Protein AF-A0A345BVV2-F1 (afdb_monomer_lite)

Sequence (76 aa):
MVKESGNSDVDVTVNVETTALAYALACYYYADGRLDKKQYETMLREMDHQFENRGFKTSRSAENDRPAQHRPFWLQ

Organism: NCBI:txid2099786

pLDDT: mean 71.69, std 20.16, range [39.12, 97.62]

Foldseek 3Di:
DPPDPPPPPDPPPPPDCVVVVQLVVLVVCVVVVVDDPVRSVVSVVVSVVVCVVVPPPPCVVVPVPDPDDDDDPPPD

Radius of gyration: 22.3 Å; chains: 1; bounding box: 49×33×61 Å

Structure (mmCIF, N/CA/C/O backbone):
data_AF-A0A345BVV2-F1
#
_entry.id   AF-A0A345BVV2-F1
#
loop_
_atom_site.group_PDB
_atom_site.id
_atom_site.type_symbol
_atom_site.label_atom_id
_atom_site.label_alt_id
_atom_site.label_comp_id
_atom_site.label_asym_id
_atom_site.label_entity_id
_atom_site.label_seq_id
_atom_site.pdbx_PDB_ins_code
_atom_site.Cartn_x
_atom_site.Cartn_y
_atom_site.Cartn_z
_atom_site.occupancy
_atom_site.B_iso_or_equiv
_atom_site.auth_seq_id
_atom_site.auth_comp_id
_atom_site.auth_asym_id
_atom_site.auth_atom_id
_atom_site.pdbx_PDB_model_num
ATOM 1 N N . MET A 1 1 ? 37.336 -23.409 -30.947 1.00 39.12 1 MET A N 1
ATOM 2 C CA . MET A 1 1 ? 36.792 -22.121 -30.468 1.00 39.12 1 MET A CA 1
ATOM 3 C C . MET A 1 1 ? 35.456 -21.898 -31.147 1.00 39.12 1 MET A C 1
ATOM 5 O O . MET A 1 1 ? 35.424 -21.657 -32.348 1.00 39.12 1 MET A O 1
ATOM 9 N N . VAL A 1 2 ? 34.363 -22.102 -30.414 1.00 44.31 2 VAL A N 1
ATOM 10 C CA . VAL A 1 2 ? 33.011 -21.792 -30.893 1.00 44.31 2 VAL A CA 1
ATOM 11 C C . VAL A 1 2 ? 32.844 -20.285 -30.744 1.00 44.31 2 VAL A C 1
ATOM 13 O O . VAL A 1 2 ? 33.013 -19.757 -29.650 1.00 44.31 2 VAL A O 1
ATOM 16 N N . LYS A 1 3 ? 32.628 -19.608 -31.874 1.00 45.22 3 LYS A N 1
ATOM 17 C CA . LYS A 1 3 ? 32.353 -18.172 -31.954 1.00 45.22 3 LYS A CA 1
ATOM 18 C C . LYS A 1 3 ? 31.131 -17.863 -31.092 1.00 45.22 3 LYS A C 1
ATOM 20 O O . LYS A 1 3 ? 30.097 -18.502 -31.264 1.00 45.22 3 LYS A O 1
ATOM 25 N N . GLU A 1 4 ? 31.288 -16.920 -30.174 1.00 51.84 4 GLU A N 1
ATOM 26 C CA . GLU A 1 4 ? 30.255 -16.458 -29.252 1.00 51.84 4 GLU A CA 1
ATOM 27 C C . GLU A 1 4 ? 29.008 -16.053 -30.048 1.00 51.84 4 GLU A C 1
ATOM 29 O O . GLU A 1 4 ? 29.018 -15.091 -30.817 1.00 51.84 4 GLU A O 1
ATOM 34 N N . SER A 1 5 ? 27.945 -16.854 -29.936 1.00 50.88 5 SER A N 1
ATOM 35 C CA . SER A 1 5 ? 26.657 -16.527 -30.529 1.00 50.88 5 SER A CA 1
ATOM 36 C C . SER A 1 5 ? 26.058 -15.383 -29.720 1.00 50.88 5 SER A C 1
ATOM 38 O O . SER A 1 5 ? 25.524 -15.599 -28.630 1.00 50.88 5 SER A O 1
ATOM 40 N N . GLY A 1 6 ? 26.172 -14.165 -30.246 1.00 54.09 6 GLY A N 1
ATOM 41 C CA . GLY A 1 6 ? 25.479 -12.978 -29.757 1.00 54.09 6 GLY A CA 1
ATOM 42 C C . GLY A 1 6 ? 23.969 -13.119 -29.925 1.00 54.09 6 GLY A C 1
ATOM 43 O O . GLY A 1 6 ? 23.397 -12.562 -30.852 1.00 54.09 6 GLY A O 1
ATOM 44 N N . ASN A 1 7 ? 23.341 -13.914 -29.059 1.00 59.12 7 ASN A N 1
ATOM 45 C CA . ASN A 1 7 ? 21.893 -14.113 -29.037 1.00 59.12 7 ASN A CA 1
ATOM 46 C C . ASN A 1 7 ? 21.324 -14.180 -27.609 1.00 59.12 7 ASN A C 1
ATOM 48 O O . ASN A 1 7 ? 20.203 -14.636 -27.419 1.00 59.12 7 ASN A O 1
ATOM 52 N N . SER A 1 8 ? 22.107 -13.781 -26.599 1.00 54.50 8 SER A N 1
ATOM 53 C CA . SER A 1 8 ? 21.713 -13.876 -25.186 1.00 54.50 8 SER A CA 1
ATOM 54 C C . SER A 1 8 ? 21.383 -12.525 -24.548 1.00 54.50 8 SER A C 1
ATOM 56 O O . SER A 1 8 ? 21.365 -12.425 -23.323 1.00 54.50 8 SER A O 1
ATOM 58 N N . ASP A 1 9 ? 21.117 -11.504 -25.362 1.00 56.69 9 ASP A N 1
ATOM 59 C CA . ASP A 1 9 ? 20.513 -10.256 -24.902 1.00 56.69 9 ASP A CA 1
ATOM 60 C C . ASP A 1 9 ? 18.998 -10.390 -25.062 1.00 56.69 9 ASP A C 1
ATOM 62 O O . ASP A 1 9 ? 18.406 -10.061 -26.089 1.00 56.69 9 ASP A O 1
ATOM 66 N N . VAL A 1 10 ? 18.386 -11.054 -24.086 1.00 55.03 10 VAL A N 1
ATOM 67 C CA . VAL A 1 10 ? 16.933 -11.172 -24.007 1.00 55.03 10 VAL A CA 1
ATOM 68 C C . VAL A 1 10 ? 16.476 -10.105 -23.025 1.00 55.03 10 VAL A C 1
ATOM 70 O O . VAL A 1 10 ? 16.459 -10.332 -21.816 1.00 55.03 10 VAL A O 1
ATOM 73 N N . ASP A 1 11 ? 16.104 -8.942 -23.554 1.00 55.69 11 ASP A N 1
ATOM 74 C CA . ASP A 1 11 ? 15.407 -7.901 -22.802 1.00 55.69 11 ASP A CA 1
ATOM 75 C C . ASP A 1 11 ? 14.009 -8.407 -22.418 1.00 55.69 11 ASP A C 1
ATOM 77 O O . ASP A 1 11 ? 13.007 -8.181 -23.106 1.00 55.69 11 ASP A O 1
ATOM 81 N N . VAL A 1 12 ? 13.913 -9.131 -21.300 1.00 49.47 12 VAL A N 1
ATOM 82 C C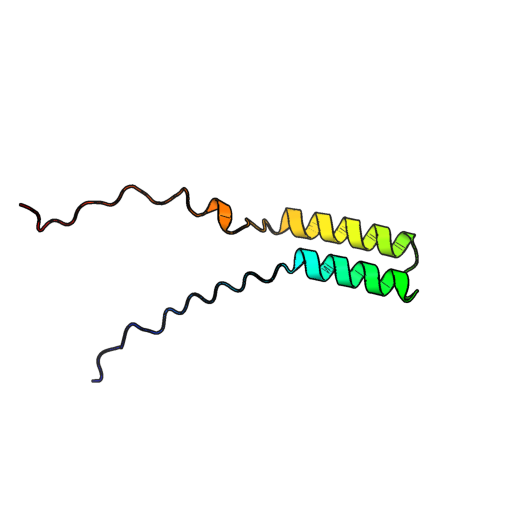A . VAL A 1 12 ? 12.616 -9.466 -20.709 1.00 49.47 12 VAL A CA 1
ATOM 83 C C . VAL A 1 12 ? 12.072 -8.205 -20.043 1.00 49.47 12 VAL A C 1
ATOM 85 O O . VAL A 1 12 ? 12.291 -7.950 -18.859 1.00 49.47 12 VAL A O 1
ATOM 88 N N . THR A 1 13 ? 11.333 -7.403 -20.806 1.00 48.44 13 THR A N 1
ATOM 89 C CA . THR A 1 13 ? 10.556 -6.293 -20.245 1.00 48.44 13 THR A CA 1
ATOM 90 C C . THR A 1 13 ? 9.356 -6.869 -19.491 1.00 48.44 13 THR A C 1
ATOM 92 O O . THR A 1 13 ? 8.267 -7.039 -20.039 1.00 48.44 13 THR A O 1
ATOM 95 N N . VAL A 1 14 ? 9.556 -7.209 -18.217 1.00 49.47 14 VAL A N 1
ATOM 96 C CA . VAL A 1 14 ? 8.476 -7.604 -17.306 1.00 49.47 14 VAL A CA 1
ATOM 97 C C . VAL A 1 14 ? 7.717 -6.342 -16.898 1.00 49.47 14 VAL A C 1
ATOM 99 O O . VAL A 1 14 ? 7.978 -5.742 -15.859 1.00 49.47 14 VAL A O 1
ATOM 102 N N . ASN A 1 15 ? 6.767 -5.916 -17.730 1.00 53.09 15 ASN A N 1
ATOM 103 C CA . ASN A 1 15 ? 5.833 -4.847 -17.386 1.00 53.09 15 ASN A CA 1
ATOM 104 C C . ASN A 1 15 ? 4.712 -5.415 -16.504 1.00 53.09 15 ASN A C 1
ATOM 106 O O . ASN A 1 15 ? 3.550 -5.466 -16.900 1.00 53.09 15 ASN A O 1
ATOM 110 N N . VAL A 1 16 ? 5.065 -5.927 -15.323 1.00 56.47 16 VAL A N 1
ATOM 111 C CA . VAL A 1 16 ? 4.055 -6.265 -14.320 1.00 56.47 16 VAL A CA 1
ATOM 112 C C . VAL A 1 16 ? 3.611 -4.938 -13.741 1.00 56.47 16 VAL A C 1
ATOM 114 O O . VAL A 1 16 ? 4.404 -4.242 -13.102 1.00 56.47 16 VAL A O 1
ATOM 117 N N . GLU A 1 17 ? 2.352 -4.576 -13.990 1.00 68.69 17 GLU A N 1
ATOM 118 C CA . GLU A 1 17 ? 1.650 -3.472 -13.333 1.00 68.69 17 GLU A CA 1
ATOM 119 C C . GLU A 1 17 ? 1.523 -3.786 -11.834 1.00 68.69 17 GLU A C 1
ATOM 121 O O . GLU A 1 17 ? 0.466 -4.098 -11.288 1.00 68.69 17 GLU A O 1
ATOM 126 N N . THR A 1 18 ? 2.669 -3.762 -11.162 1.00 74.75 18 THR A N 1
ATOM 127 C CA . THR A 1 18 ? 2.863 -4.205 -9.782 1.00 74.75 18 THR A CA 1
ATOM 128 C C . THR A 1 18 ? 2.107 -3.268 -8.845 1.00 74.75 18 THR A C 1
ATOM 130 O O . THR A 1 18 ? 1.622 -3.684 -7.799 1.00 74.75 18 THR A O 1
ATOM 133 N N . THR A 1 19 ? 1.927 -2.019 -9.279 1.00 81.38 19 THR A N 1
ATOM 134 C CA . THR A 1 19 ? 1.070 -1.008 -8.671 1.00 81.38 19 THR A CA 1
ATOM 135 C C . THR A 1 19 ? -0.386 -1.463 -8.613 1.00 81.38 19 THR A C 1
ATOM 137 O O . THR A 1 19 ? -0.929 -1.579 -7.519 1.00 81.38 19 THR A O 1
ATOM 140 N N . ALA A 1 20 ? -1.003 -1.808 -9.749 1.00 85.69 20 ALA A N 1
ATOM 141 C CA . ALA A 1 20 ? -2.395 -2.263 -9.784 1.00 85.69 20 ALA A CA 1
ATOM 142 C C . ALA A 1 20 ? -2.607 -3.517 -8.917 1.00 85.69 20 ALA A C 1
ATOM 144 O O . ALA A 1 20 ? -3.580 -3.606 -8.167 1.00 85.69 20 ALA A O 1
ATOM 145 N N . LEU A 1 21 ? -1.651 -4.449 -8.957 1.00 88.56 21 LEU A N 1
ATOM 146 C CA . LEU A 1 21 ? -1.692 -5.674 -8.160 1.00 88.56 21 LEU A CA 1
ATOM 147 C C . LEU A 1 21 ? -1.572 -5.394 -6.652 1.00 88.56 21 LEU A C 1
ATOM 149 O O . LEU A 1 21 ? -2.270 -6.013 -5.850 1.00 88.56 21 LEU A O 1
ATOM 153 N N . ALA A 1 22 ? -0.741 -4.425 -6.262 1.00 89.56 22 ALA A N 1
ATOM 154 C CA . ALA A 1 22 ? -0.613 -3.997 -4.875 1.00 89.56 22 ALA A CA 1
ATOM 155 C C . ALA A 1 22 ? -1.904 -3.341 -4.349 1.00 89.56 22 ALA A C 1
ATOM 157 O O . ALA A 1 22 ? -2.315 -3.647 -3.229 1.00 89.56 22 ALA A O 1
ATOM 158 N N . TYR A 1 23 ? -2.592 -2.511 -5.149 1.00 92.31 23 TYR A N 1
ATOM 159 C CA . TYR A 1 23 ? -3.892 -1.946 -4.739 1.00 92.31 23 TYR A CA 1
ATOM 160 C C . TYR A 1 23 ? -4.962 -3.028 -4.628 1.00 92.31 23 TYR A C 1
ATOM 162 O O . TYR A 1 23 ? -5.713 -3.046 -3.656 1.00 92.31 23 TYR A O 1
ATOM 170 N N . ALA A 1 24 ? -5.010 -3.965 -5.579 1.00 93.75 24 ALA A N 1
ATOM 171 C CA . ALA A 1 24 ? -5.940 -5.089 -5.518 1.00 93.75 24 ALA A CA 1
ATOM 172 C C . ALA A 1 24 ? -5.739 -5.924 -4.239 1.00 93.75 24 ALA A C 1
ATOM 174 O O . ALA A 1 24 ? -6.711 -6.312 -3.590 1.00 93.75 24 ALA A O 1
ATOM 175 N N . LEU A 1 25 ? -4.483 -6.142 -3.835 1.00 94.06 25 LEU A N 1
ATOM 176 C CA . LEU A 1 25 ? -4.151 -6.844 -2.598 1.00 94.06 25 LEU A CA 1
ATOM 177 C C . LEU A 1 25 ? -4.570 -6.060 -1.345 1.00 94.06 25 LEU A C 1
ATOM 179 O O . LEU A 1 25 ? -5.116 -6.648 -0.411 1.00 94.06 25 LEU A O 1
ATOM 183 N N . ALA A 1 26 ? -4.359 -4.741 -1.325 1.00 94.19 26 ALA A N 1
ATOM 184 C CA . ALA A 1 26 ? -4.819 -3.884 -0.233 1.00 94.19 26 ALA A CA 1
ATOM 185 C C . ALA A 1 26 ? -6.349 -3.955 -0.075 1.00 94.19 26 ALA A C 1
ATOM 187 O O . ALA A 1 26 ? -6.850 -4.130 1.038 1.00 94.19 26 ALA A O 1
ATOM 188 N N . CYS A 1 27 ? -7.088 -3.901 -1.191 1.00 95.88 27 CYS A N 1
ATOM 189 C CA . CYS A 1 27 ? -8.542 -4.061 -1.209 1.00 95.88 27 CYS A CA 1
ATOM 190 C C . CYS A 1 27 ? -8.978 -5.423 -0.659 1.00 95.88 27 CYS A C 1
ATOM 192 O O . CYS A 1 27 ? -9.900 -5.487 0.153 1.00 95.88 27 CYS A O 1
ATOM 194 N N . TYR A 1 28 ? -8.304 -6.503 -1.069 1.00 97.50 28 TYR A N 1
ATOM 195 C CA . TYR A 1 28 ? -8.577 -7.847 -0.561 1.00 97.50 28 TYR A CA 1
ATOM 196 C C . TYR A 1 28 ? -8.412 -7.917 0.962 1.00 97.50 28 TYR A C 1
ATOM 198 O O . TYR A 1 28 ? -9.311 -8.389 1.651 1.00 97.50 28 TYR A O 1
ATOM 206 N N . TYR A 1 29 ? -7.309 -7.400 1.509 1.00 97.25 29 TYR A N 1
ATOM 207 C CA . TYR A 1 29 ? -7.071 -7.448 2.954 1.00 97.25 29 TYR A CA 1
ATOM 208 C C . TYR A 1 29 ? -8.058 -6.621 3.775 1.00 97.25 29 TYR A C 1
ATOM 210 O O . TYR A 1 29 ? -8.385 -7.011 4.897 1.00 97.25 29 TYR A O 1
ATOM 218 N N . TYR A 1 30 ? -8.543 -5.506 3.230 1.00 97.25 30 TYR A N 1
ATOM 219 C CA . TYR A 1 30 ? -9.600 -4.728 3.866 1.00 97.25 30 TYR A CA 1
ATOM 220 C C . TYR A 1 30 ? -10.947 -5.464 3.831 1.00 97.25 30 TYR A C 1
ATOM 222 O O . TYR A 1 30 ? -11.623 -5.557 4.853 1.00 97.25 30 TYR A O 1
ATOM 230 N N . ALA A 1 31 ? -11.313 -6.047 2.685 1.00 97.19 31 ALA A N 1
ATOM 231 C CA . ALA A 1 31 ? -12.556 -6.806 2.536 1.00 97.19 31 ALA A CA 1
ATOM 232 C C . ALA A 1 31 ? -12.589 -8.078 3.403 1.00 97.19 31 ALA A C 1
ATOM 234 O O . ALA A 1 31 ? -13.631 -8.412 3.960 1.00 97.19 31 ALA A O 1
ATOM 235 N N . ASP A 1 32 ? -11.447 -8.752 3.555 1.00 97.50 32 ASP A N 1
ATOM 236 C CA . ASP A 1 32 ? -11.266 -9.928 4.419 1.00 97.50 32 ASP A CA 1
ATOM 237 C C . ASP A 1 32 ? -11.214 -9.565 5.921 1.00 97.50 32 ASP A C 1
ATOM 239 O O . ASP A 1 32 ? -11.141 -10.437 6.783 1.00 97.50 32 ASP A O 1
ATOM 243 N N . GLY A 1 33 ? -11.231 -8.270 6.266 1.00 96.19 33 GLY A N 1
ATOM 244 C CA . GLY A 1 33 ? -11.207 -7.787 7.651 1.00 96.19 33 GLY A CA 1
ATOM 245 C C . GLY A 1 33 ? -9.850 -7.921 8.348 1.00 96.19 33 GLY A C 1
ATOM 246 O O . GLY A 1 33 ? -9.759 -7.740 9.562 1.00 96.19 33 GLY A O 1
ATOM 247 N N . ARG A 1 34 ? -8.781 -8.223 7.599 1.00 97.06 34 ARG A N 1
ATOM 248 C CA . ARG A 1 34 ? -7.406 -8.302 8.128 1.00 97.06 34 ARG A CA 1
ATOM 249 C C . ARG A 1 34 ? -6.799 -6.925 8.380 1.00 97.06 34 ARG A C 1
ATOM 251 O O . ARG A 1 34 ? -5.836 -6.823 9.136 1.00 97.06 34 ARG A O 1
ATOM 258 N N . LEU A 1 35 ? -7.341 -5.895 7.733 1.00 96.50 35 LEU A N 1
ATOM 259 C CA . LEU A 1 35 ? -7.016 -4.495 7.971 1.00 96.50 35 LEU A CA 1
ATOM 260 C C . LEU A 1 35 ? -8.271 -3.753 8.414 1.00 96.50 35 LEU A C 1
ATOM 262 O O . LEU A 1 35 ? -9.322 -3.869 7.783 1.00 96.50 35 LEU A O 1
ATOM 266 N N . ASP A 1 36 ? -8.142 -2.935 9.454 1.00 96.38 36 ASP A N 1
ATOM 267 C CA . ASP A 1 36 ? -9.142 -1.913 9.742 1.00 96.38 36 ASP A CA 1
ATOM 268 C C . ASP A 1 36 ? -9.025 -0.734 8.756 1.00 96.38 36 ASP A C 1
ATOM 270 O O . ASP A 1 36 ? -8.055 -0.601 8.003 1.00 96.38 36 ASP A O 1
ATOM 274 N N . LYS A 1 37 ? -10.022 0.157 8.760 1.00 95.94 37 LYS A N 1
ATOM 275 C CA . LYS A 1 37 ? -10.071 1.303 7.842 1.00 95.94 37 LYS A CA 1
ATOM 276 C C . LYS A 1 37 ? -8.829 2.200 7.937 1.00 95.94 37 LYS A C 1
ATOM 278 O O . LYS A 1 37 ? -8.315 2.640 6.913 1.00 95.94 37 LYS A O 1
ATOM 283 N N . LYS A 1 38 ? -8.329 2.458 9.147 1.00 97.62 38 LYS A N 1
ATOM 284 C CA . LYS A 1 38 ? -7.164 3.323 9.375 1.00 97.62 38 LYS A CA 1
ATOM 285 C C . LYS A 1 38 ? -5.885 2.657 8.869 1.00 97.62 38 LYS A C 1
ATOM 287 O O . LYS A 1 38 ? -5.030 3.327 8.289 1.00 97.62 38 LYS A O 1
ATOM 292 N N . GLN A 1 39 ? -5.748 1.351 9.077 1.00 97.19 39 GLN A N 1
ATOM 293 C CA . GLN A 1 39 ? -4.623 0.568 8.569 1.00 97.19 39 GLN A CA 1
ATOM 294 C C . GLN A 1 39 ? -4.632 0.505 7.039 1.00 97.19 39 GLN A C 1
ATOM 296 O O . GLN A 1 39 ? -3.588 0.697 6.420 1.00 97.19 39 GLN A O 1
ATOM 301 N N . TYR A 1 40 ? -5.806 0.313 6.435 1.00 96.94 40 TYR A N 1
ATOM 302 C CA . TYR A 1 40 ? -5.980 0.343 4.985 1.00 96.94 40 TYR A CA 1
ATOM 303 C C . TYR A 1 40 ? -5.589 1.705 4.391 1.00 96.94 40 TYR A C 1
ATOM 305 O O . TYR A 1 40 ? -4.749 1.763 3.497 1.00 96.94 40 TYR A O 1
ATOM 313 N N . GLU A 1 41 ? -6.109 2.810 4.933 1.00 97.19 41 GLU A N 1
ATOM 314 C CA . GLU A 1 41 ? -5.760 4.165 4.477 1.00 97.19 41 GLU A CA 1
ATOM 315 C C . GLU A 1 41 ? -4.260 4.464 4.635 1.00 97.19 41 GLU A C 1
ATOM 317 O O . GLU A 1 41 ? -3.645 5.068 3.756 1.00 97.19 41 GLU A O 1
ATOM 322 N N . THR A 1 42 ? -3.647 3.992 5.725 1.00 97.06 42 THR A N 1
ATOM 323 C CA . THR A 1 42 ? -2.197 4.119 5.936 1.00 97.06 42 THR A CA 1
ATOM 324 C C . THR A 1 42 ? -1.417 3.330 4.883 1.00 97.06 42 THR A C 1
ATOM 326 O O . THR A 1 42 ? -0.460 3.851 4.319 1.00 97.06 42 THR A O 1
ATOM 329 N N . MET A 1 43 ? -1.837 2.099 4.577 1.00 94.88 43 MET A N 1
ATOM 330 C CA . MET A 1 43 ? -1.200 1.262 3.559 1.00 94.88 43 MET A CA 1
ATOM 331 C C . MET A 1 43 ? -1.244 1.920 2.177 1.00 94.88 43 MET A C 1
ATOM 333 O O . MET A 1 43 ? -0.221 1.941 1.496 1.00 94.88 43 MET A O 1
ATOM 337 N N . LEU A 1 44 ? -2.386 2.499 1.787 1.00 95.06 44 LEU A N 1
ATOM 338 C CA . LEU A 1 44 ? -2.512 3.223 0.519 1.00 95.06 44 LEU A CA 1
ATOM 339 C C . LEU A 1 44 ? -1.552 4.414 0.446 1.00 95.06 44 LEU A C 1
ATOM 341 O O . LEU A 1 44 ? -0.822 4.549 -0.531 1.00 95.06 44 LEU A O 1
ATOM 345 N N . ARG A 1 45 ? -1.489 5.228 1.507 1.00 94.75 45 ARG A N 1
ATOM 346 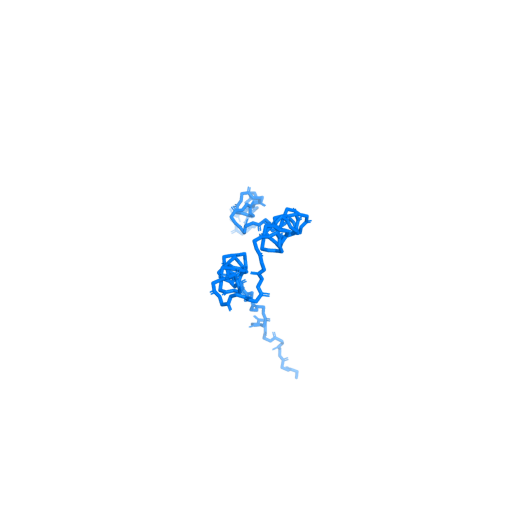C CA . ARG A 1 45 ? -0.617 6.410 1.544 1.00 94.75 45 ARG A CA 1
ATOM 347 C C . ARG A 1 45 ? 0.862 6.046 1.431 1.00 94.75 45 ARG A C 1
ATOM 349 O O . ARG A 1 45 ? 1.616 6.705 0.721 1.00 94.75 45 ARG A O 1
ATOM 356 N N . GLU A 1 46 ? 1.292 5.009 2.145 1.00 92.69 46 GLU A N 1
ATOM 357 C CA . GLU A 1 46 ? 2.683 4.557 2.079 1.00 92.69 46 GLU A CA 1
ATOM 358 C C . GLU A 1 46 ? 2.995 3.895 0.729 1.00 92.69 46 GLU A C 1
ATOM 360 O O . GLU A 1 46 ? 4.108 4.034 0.226 1.00 92.69 46 GLU A O 1
ATOM 365 N N . MET A 1 47 ? 2.022 3.225 0.099 1.00 89.88 47 MET A N 1
ATOM 366 C CA . MET A 1 47 ? 2.162 2.732 -1.272 1.00 89.88 47 MET A CA 1
ATOM 367 C C . MET A 1 47 ? 2.353 3.874 -2.274 1.00 89.88 47 MET A C 1
ATOM 369 O O . MET A 1 47 ? 3.317 3.821 -3.037 1.00 89.88 47 MET A O 1
ATOM 373 N N . ASP A 1 48 ? 1.502 4.906 -2.242 1.00 88.81 48 ASP A N 1
ATOM 374 C CA . ASP A 1 48 ? 1.629 6.099 -3.096 1.00 88.81 48 ASP A CA 1
ATOM 375 C C . ASP A 1 48 ? 3.031 6.708 -2.963 1.00 88.81 48 ASP A C 1
ATOM 377 O O . ASP A 1 48 ? 3.760 6.852 -3.946 1.00 88.81 48 ASP A O 1
ATOM 381 N N . HIS A 1 49 ? 3.465 6.942 -1.722 1.00 88.56 49 HIS A N 1
ATOM 382 C CA . HIS A 1 49 ? 4.780 7.502 -1.422 1.00 88.56 49 HIS A CA 1
ATOM 383 C C . HIS A 1 49 ? 5.935 6.634 -1.957 1.00 88.56 49 HIS A C 1
ATOM 385 O O . HIS A 1 49 ? 6.937 7.145 -2.460 1.00 88.56 49 HIS A O 1
ATOM 391 N N . GLN A 1 50 ? 5.815 5.305 -1.881 1.00 83.81 50 GLN A N 1
ATOM 392 C CA . GLN A 1 50 ? 6.830 4.390 -2.407 1.00 83.81 50 GLN A CA 1
ATOM 393 C C . GLN A 1 50 ? 6.856 4.358 -3.939 1.00 83.81 50 GLN A C 1
ATOM 395 O O . GLN A 1 50 ? 7.933 4.223 -4.521 1.00 83.81 50 GLN A O 1
ATOM 400 N N . PHE A 1 51 ? 5.708 4.480 -4.605 1.00 81.38 51 PHE A N 1
ATOM 401 C CA . PHE A 1 51 ? 5.654 4.520 -6.067 1.00 81.38 51 PHE A CA 1
ATOM 402 C C . PHE A 1 51 ? 6.195 5.836 -6.629 1.00 81.38 51 PHE A C 1
ATOM 404 O O . PHE A 1 51 ? 6.936 5.805 -7.614 1.00 81.38 51 PHE A O 1
ATOM 411 N N . GLU A 1 52 ? 5.909 6.960 -5.970 1.00 81.38 52 GLU A N 1
ATOM 412 C CA . GLU A 1 52 ? 6.477 8.270 -6.308 1.00 81.38 52 GLU A CA 1
ATOM 413 C C . GLU A 1 52 ? 8.004 8.277 -6.140 1.00 81.38 52 GLU A C 1
ATOM 415 O O . GLU A 1 52 ? 8.736 8.641 -7.063 1.00 81.38 52 GLU A O 1
ATOM 420 N N . ASN A 1 53 ? 8.507 7.783 -5.004 1.00 76.81 53 ASN A N 1
ATOM 421 C CA . ASN A 1 53 ? 9.942 7.788 -4.700 1.00 76.81 53 ASN A CA 1
ATOM 422 C C . ASN A 1 53 ? 10.767 6.826 -5.557 1.00 76.81 53 ASN A C 1
ATOM 424 O O . ASN A 1 53 ? 11.943 7.080 -5.818 1.00 76.81 53 ASN A O 1
ATOM 428 N N . ARG A 1 54 ? 10.183 5.705 -5.995 1.00 67.06 54 ARG A N 1
ATOM 429 C CA . ARG A 1 54 ? 10.900 4.725 -6.824 1.00 67.06 54 ARG A CA 1
ATOM 430 C C . ARG A 1 54 ? 11.073 5.173 -8.266 1.00 67.06 54 ARG A C 1
ATOM 432 O O . ARG A 1 54 ? 11.761 4.480 -9.010 1.00 67.06 54 ARG A O 1
ATOM 439 N N . GLY A 1 55 ? 10.476 6.302 -8.660 1.00 58.00 55 GLY A N 1
ATOM 440 C CA . GLY A 1 55 ? 10.606 6.827 -10.009 1.00 58.00 55 GLY A CA 1
ATOM 441 C C . GLY A 1 55 ? 10.285 5.749 -11.035 1.00 58.00 55 GLY A C 1
ATOM 442 O O . GLY A 1 55 ? 11.078 5.549 -11.955 1.00 58.00 55 GLY A O 1
ATOM 443 N N . PHE A 1 56 ? 9.166 5.029 -10.847 1.00 57.56 56 PHE A N 1
ATOM 444 C CA . PHE A 1 56 ? 8.598 4.136 -11.857 1.00 57.56 56 PHE A CA 1
ATOM 445 C C . PHE A 1 56 ? 8.254 4.998 -13.077 1.00 57.56 56 PHE A C 1
ATOM 447 O O . PHE A 1 56 ? 7.118 5.407 -13.304 1.00 57.56 56 PHE A O 1
ATOM 454 N N . LYS A 1 57 ? 9.280 5.333 -13.863 1.00 50.66 57 LYS A N 1
ATOM 455 C CA . LYS A 1 57 ? 9.136 5.872 -15.197 1.00 50.66 57 LYS A CA 1
ATOM 456 C C . LYS A 1 57 ? 8.487 4.739 -15.951 1.00 50.66 57 LYS A C 1
ATOM 458 O O . LYS A 1 57 ? 9.146 3.767 -16.309 1.00 50.66 57 LYS A O 1
ATOM 463 N N . THR A 1 58 ? 7.174 4.841 -16.134 1.00 51.44 58 THR A N 1
ATOM 464 C CA . THR A 1 58 ? 6.485 4.043 -17.136 1.00 51.44 58 THR A CA 1
ATOM 465 C C . THR A 1 58 ? 7.362 4.118 -18.381 1.00 51.44 58 THR A C 1
ATOM 467 O O . THR A 1 58 ? 7.744 5.217 -18.796 1.00 51.44 58 THR A O 1
ATOM 470 N N . SER A 1 59 ? 7.751 2.971 -18.925 1.00 54.19 59 SER A N 1
ATOM 471 C CA . SER A 1 59 ? 8.666 2.836 -20.068 1.00 54.19 59 SER A CA 1
ATOM 472 C C . SER A 1 59 ? 8.268 3.696 -21.280 1.00 54.19 59 SER A C 1
ATOM 474 O O . SER A 1 59 ? 9.080 3.955 -22.162 1.00 54.19 59 SER A O 1
ATOM 476 N N . ARG A 1 60 ? 7.050 4.245 -21.269 1.00 51.06 60 ARG A N 1
ATOM 477 C CA . ARG A 1 60 ? 6.508 5.234 -22.200 1.00 51.06 60 ARG A CA 1
ATOM 478 C C . ARG A 1 60 ? 7.334 6.516 -22.373 1.00 51.06 60 ARG A C 1
ATOM 480 O O . ARG A 1 60 ? 7.204 7.154 -23.409 1.00 51.06 60 ARG A O 1
ATOM 487 N N . SER A 1 61 ? 8.171 6.910 -21.411 1.00 47.38 61 SER A N 1
ATOM 488 C CA . SER A 1 61 ? 8.996 8.128 -21.541 1.00 47.38 61 SER A CA 1
ATOM 489 C C . SER A 1 61 ? 10.376 7.900 -22.170 1.00 47.38 61 SER A C 1
ATOM 491 O O . SE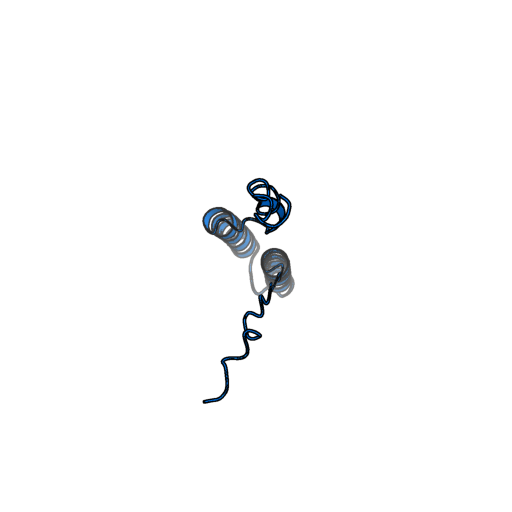R A 1 61 ? 11.052 8.877 -22.468 1.00 47.38 61 SER A O 1
ATOM 493 N N . ALA A 1 62 ? 10.802 6.652 -22.397 1.00 50.47 62 ALA A 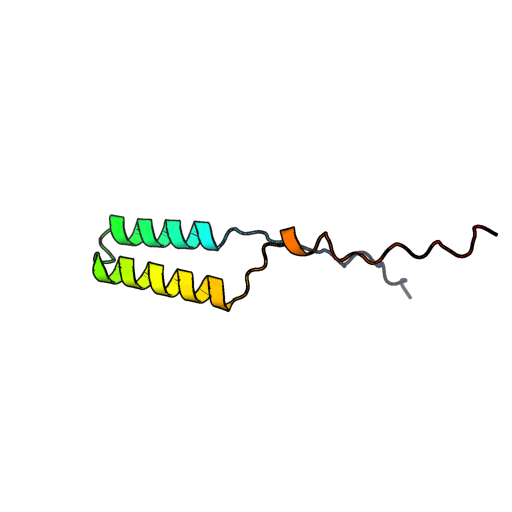N 1
ATOM 494 C CA . ALA A 1 62 ? 12.118 6.353 -22.978 1.00 50.47 62 ALA A CA 1
ATOM 495 C C . ALA A 1 62 ? 12.128 6.319 -24.522 1.00 50.47 62 ALA A C 1
ATOM 497 O O . ALA A 1 62 ? 13.187 6.176 -25.128 1.00 50.47 62 ALA A O 1
ATOM 498 N N . GLU A 1 63 ? 10.973 6.457 -25.182 1.00 51.19 63 GLU A N 1
ATOM 499 C CA . GLU A 1 63 ? 10.886 6.384 -26.649 1.00 51.19 63 GLU A CA 1
ATOM 500 C C . GLU A 1 6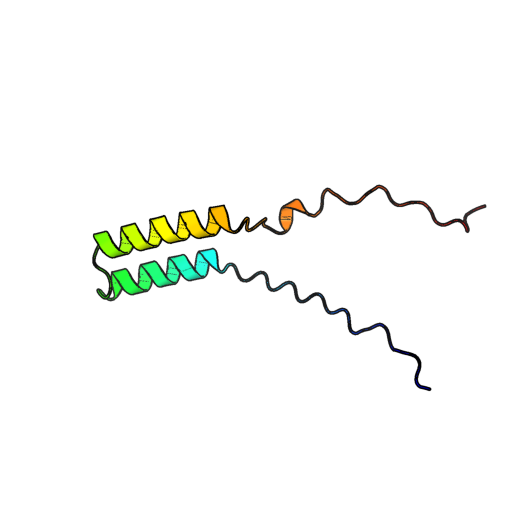3 ? 11.246 7.706 -27.356 1.00 51.19 63 GLU A C 1
ATOM 502 O O . GLU A 1 63 ? 11.525 7.702 -28.553 1.00 51.19 63 GLU A O 1
ATOM 507 N N . ASN A 1 64 ? 11.321 8.827 -26.627 1.00 52.22 64 ASN A N 1
ATOM 508 C CA . ASN A 1 64 ? 11.566 10.150 -27.216 1.00 52.22 64 ASN A CA 1
ATOM 509 C C . ASN A 1 64 ? 13.040 10.613 -27.174 1.00 52.22 64 ASN A C 1
ATOM 511 O O . ASN A 1 64 ? 13.357 11.660 -27.727 1.00 52.22 64 ASN A O 1
ATOM 515 N N . ASP 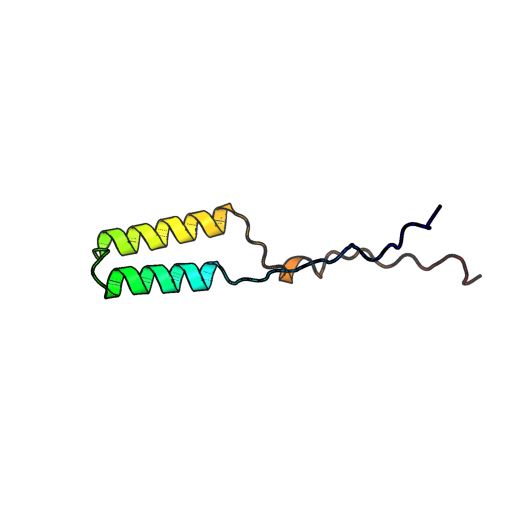A 1 65 ? 13.941 9.832 -26.562 1.00 51.69 65 ASP A N 1
ATOM 516 C CA . ASP A 1 65 ? 15.380 10.137 -26.409 1.00 51.69 65 ASP A CA 1
ATOM 517 C C . ASP A 1 65 ? 16.271 9.284 -27.336 1.00 51.69 65 ASP A C 1
ATOM 519 O O . ASP A 1 65 ? 17.399 8.917 -27.004 1.00 51.69 65 ASP A O 1
ATOM 523 N N . ARG A 1 66 ? 15.786 8.932 -28.534 1.00 55.62 66 ARG A N 1
ATOM 524 C CA . ARG A 1 66 ? 16.656 8.344 -29.565 1.00 55.62 66 ARG A CA 1
ATOM 525 C C . ARG A 1 66 ? 17.385 9.476 -30.302 1.00 55.62 66 ARG A C 1
ATOM 527 O O . ARG A 1 66 ? 16.727 10.198 -31.054 1.00 55.62 66 ARG A O 1
ATOM 534 N N . PRO A 1 67 ? 18.714 9.653 -30.148 1.00 51.09 67 PRO A N 1
ATOM 535 C CA . PRO A 1 67 ? 19.447 10.595 -30.983 1.00 51.09 67 PRO A CA 1
ATOM 536 C C . PRO A 1 67 ? 19.311 10.189 -32.455 1.00 51.09 67 PRO A C 1
ATOM 538 O O . PRO A 1 67 ? 19.339 9.002 -32.796 1.00 51.09 67 PRO A O 1
ATOM 541 N N . ALA A 1 68 ? 19.128 11.191 -33.318 1.00 56.53 68 ALA A N 1
ATOM 542 C CA . ALA A 1 68 ? 18.977 11.026 -34.756 1.00 56.53 68 ALA A CA 1
ATOM 543 C C . ALA A 1 68 ? 20.062 10.093 -35.317 1.00 56.53 68 ALA A C 1
ATOM 545 O O . ALA A 1 68 ? 21.256 10.292 -35.098 1.00 56.53 68 ALA A O 1
ATOM 546 N N . GLN A 1 69 ? 19.616 9.058 -36.025 1.00 55.38 69 GLN A N 1
ATOM 547 C CA . GLN A 1 69 ? 20.463 8.014 -36.584 1.00 55.38 69 GLN A CA 1
ATOM 548 C C . GLN A 1 69 ? 21.571 8.618 -37.459 1.00 55.38 69 GLN A C 1
ATOM 550 O O . GLN A 1 69 ? 21.306 9.223 -38.500 1.00 55.38 69 GLN A O 1
ATOM 555 N N . HIS A 1 70 ? 22.823 8.424 -37.047 1.00 52.88 70 HIS A N 1
ATOM 556 C CA . HIS A 1 70 ? 23.990 8.682 -37.882 1.00 52.88 70 HIS A CA 1
ATOM 557 C C . HIS A 1 70 ? 23.940 7.715 -39.075 1.00 52.88 70 HIS A C 1
ATOM 559 O O . HIS A 1 70 ? 23.931 6.496 -38.898 1.00 52.88 70 HIS A O 1
ATOM 565 N N . ARG A 1 71 ? 23.859 8.252 -40.298 1.00 62.28 71 ARG A N 1
ATOM 566 C CA . ARG A 1 71 ? 23.804 7.446 -41.528 1.00 62.28 71 ARG A CA 1
ATOM 567 C C . ARG A 1 71 ? 25.096 6.619 -41.666 1.00 62.28 71 ARG A C 1
ATOM 569 O O . ARG A 1 71 ? 26.173 7.159 -41.405 1.00 62.28 71 ARG A O 1
ATOM 576 N N . PRO A 1 72 ? 25.023 5.343 -42.084 1.00 56.16 72 PRO A N 1
ATOM 577 C CA . PRO A 1 72 ? 26.211 4.521 -42.274 1.00 56.16 72 PRO A CA 1
ATOM 578 C C . PRO A 1 72 ? 27.049 5.022 -43.459 1.00 56.16 72 PRO A C 1
ATOM 580 O O . PRO A 1 72 ? 26.517 5.442 -44.484 1.00 56.16 72 PRO A O 1
ATOM 583 N N . PHE A 1 73 ? 28.370 4.928 -43.304 1.00 57.47 73 PHE A N 1
ATOM 584 C CA . PHE A 1 73 ? 29.414 5.424 -44.214 1.00 57.47 73 PHE A CA 1
ATOM 585 C C . PHE A 1 73 ? 29.388 4.826 -45.640 1.00 57.47 73 PHE A C 1
ATOM 587 O O . PHE A 1 73 ? 30.013 5.362 -46.542 1.00 57.47 73 PHE A O 1
ATOM 594 N N . TRP A 1 74 ? 28.631 3.754 -45.884 1.00 53.59 74 TRP A N 1
ATOM 595 C CA . TRP A 1 74 ? 28.621 3.012 -47.156 1.00 53.59 74 TRP A CA 1
ATOM 596 C C . TRP A 1 74 ? 27.709 3.594 -48.250 1.00 53.59 74 TRP A C 1
ATOM 598 O O . TRP A 1 74 ? 27.338 2.888 -49.183 1.00 53.59 74 TRP A O 1
ATOM 608 N N . LEU A 1 75 ? 27.303 4.857 -48.122 1.00 52.34 75 LEU A N 1
ATOM 609 C CA . LEU A 1 75 ? 26.428 5.556 -49.071 1.00 52.34 75 LEU A CA 1
ATOM 610 C C . LEU A 1 75 ? 27.167 6.665 -49.843 1.00 52.34 75 LEU A C 1
ATOM 612 O O . LEU A 1 75 ? 26.548 7.663 -50.215 1.00 52.34 75 LEU A O 1
ATOM 616 N N . GLN A 1 76 ? 28.471 6.490 -50.086 1.00 47.53 76 GLN A N 1
ATOM 617 C CA . GLN A 1 76 ? 29.283 7.403 -50.891 1.00 47.53 76 GLN A CA 1
ATOM 618 C C . GLN A 1 76 ? 30.149 6.667 -51.910 1.00 47.53 76 GLN A C 1
ATOM 620 O O . GLN A 1 76 ? 30.694 5.598 -51.555 1.00 47.53 76 GLN A O 1
#

Secondary structure (DSSP, 8-state):
-----------------HHHHHHHHHHHHHHTTSS-HHHHHHHHHHHHHHHHHTT---GGGSTT--PPPPPPTT--